Protein AF-A0A3R7GC11-F1 (afdb_monomer_lite)

Sequence (38 aa):
REVKRRTSSFSNTFRNAEPTAAESWLRAFAVCWNRCLS

Secondary structure (DSSP, 8-state):
-HHHHHHHHHHHHTTTS-HHHHHHHHHHHHHHHHHH--

Structure (mmCIF, N/CA/C/O backbone):
data_AF-A0A3R7GC11-F1
#
_entry.id   AF-A0A3R7GC11-F1
#
loop_
_atom_site.group_PDB
_atom_site.id
_atom_site.type_symbol
_atom_site.label_atom_id
_atom_site.label_alt_id
_atom_site.label_comp_id
_atom_site.label_asym_id
_atom_site.label_entity_id
_atom_site.label_seq_id
_atom_site.pdbx_PDB_ins_code
_atom_site.Cartn_x
_atom_site.Cartn_y
_atom_site.Cartn_z
_atom_site.occupancy
_atom_site.B_iso_or_equiv
_atom_site.auth_seq_id
_atom_site.auth_comp_id
_atom_site.auth_asym_id
_atom_site.auth_atom_id
_atom_site.pdbx_PDB_model_num
ATOM 1 N N . ARG A 1 1 ? 3.988 12.836 16.832 1.00 59.72 1 ARG A N 1
ATOM 2 C CA . ARG A 1 1 ? 4.454 13.044 15.430 1.00 59.72 1 ARG A CA 1
ATOM 3 C C . ARG A 1 1 ? 4.474 11.704 14.677 1.00 59.72 1 ARG A C 1
ATOM 5 O O . ARG A 1 1 ? 5.445 11.368 14.016 1.00 59.72 1 ARG A O 1
ATOM 12 N N . GLU A 1 2 ? 3.393 10.938 14.794 1.00 60.88 2 GLU A N 1
ATOM 13 C CA . GLU A 1 2 ? 3.278 9.555 14.308 1.00 60.88 2 GLU A CA 1
ATOM 14 C C . GLU A 1 2 ? 3.079 9.503 12.783 1.00 60.88 2 GLU A C 1
ATOM 16 O O . GLU A 1 2 ? 3.679 8.687 12.088 1.00 60.88 2 GLU A O 1
ATOM 21 N N . VAL A 1 3 ? 2.313 10.467 12.257 1.00 59.22 3 VAL A N 1
ATOM 22 C CA . VAL A 1 3 ? 1.989 10.603 10.829 1.00 59.22 3 VAL A CA 1
ATOM 23 C C . VAL A 1 3 ? 3.255 10.692 9.976 1.00 59.22 3 VAL A C 1
ATOM 25 O O . VAL A 1 3 ? 3.438 9.869 9.089 1.00 59.22 3 VAL A O 1
ATOM 28 N N . LYS A 1 4 ? 4.194 11.595 10.305 1.00 61.03 4 LYS A N 1
ATOM 29 C CA . LYS A 1 4 ? 5.462 11.727 9.561 1.00 61.03 4 LYS A CA 1
ATOM 30 C C . LYS A 1 4 ? 6.274 10.429 9.536 1.00 61.03 4 LYS A C 1
ATOM 32 O O . LYS A 1 4 ? 6.865 10.119 8.511 1.00 61.03 4 LYS A O 1
ATOM 37 N N . ARG A 1 5 ? 6.289 9.661 10.632 1.00 61.66 5 ARG A N 1
ATOM 38 C CA . ARG A 1 5 ? 7.052 8.406 10.711 1.00 61.66 5 ARG A CA 1
ATOM 39 C C . ARG A 1 5 ? 6.459 7.334 9.794 1.00 61.66 5 ARG A C 1
ATOM 41 O O . ARG A 1 5 ? 7.200 6.661 9.084 1.00 61.66 5 ARG A O 1
ATOM 48 N N . ARG A 1 6 ? 5.127 7.231 9.761 1.00 60.28 6 ARG A N 1
ATOM 49 C CA . ARG A 1 6 ? 4.401 6.301 8.882 1.00 60.28 6 ARG A CA 1
ATOM 50 C C . ARG A 1 6 ? 4.549 6.683 7.413 1.00 60.28 6 ARG A C 1
ATOM 52 O O . ARG A 1 6 ? 4.807 5.806 6.596 1.00 60.28 6 ARG A O 1
ATOM 59 N N . THR A 1 7 ? 4.494 7.977 7.091 1.00 60.53 7 THR A N 1
ATOM 60 C CA . THR A 1 7 ? 4.740 8.459 5.726 1.00 60.53 7 THR A CA 1
ATOM 61 C C . THR A 1 7 ? 6.175 8.178 5.283 1.00 60.53 7 THR A C 1
ATOM 63 O O . THR A 1 7 ? 6.368 7.712 4.172 1.00 60.53 7 THR A O 1
ATOM 66 N N . SER A 1 8 ? 7.187 8.366 6.140 1.00 61.75 8 SER A N 1
ATOM 67 C CA . SER A 1 8 ? 8.577 8.048 5.776 1.00 61.75 8 SER A CA 1
ATOM 68 C C . SER A 1 8 ? 8.822 6.553 5.564 1.00 61.75 8 SER A C 1
ATOM 70 O O . SER A 1 8 ? 9.528 6.198 4.625 1.00 61.75 8 SER A O 1
ATOM 72 N N . SER A 1 9 ? 8.235 5.676 6.387 1.00 63.53 9 SER A N 1
ATOM 73 C CA . SER A 1 9 ? 8.299 4.225 6.153 1.00 63.53 9 SER A CA 1
ATOM 74 C C . SER A 1 9 ? 7.594 3.828 4.857 1.00 63.53 9 SER A C 1
ATOM 76 O O . SER A 1 9 ? 8.172 3.085 4.074 1.00 63.53 9 SER A O 1
ATOM 78 N N . PHE A 1 10 ? 6.405 4.375 4.591 1.00 68.56 10 PHE A N 1
ATOM 79 C CA . PHE A 1 10 ? 5.666 4.129 3.352 1.00 68.56 10 PHE A CA 1
ATOM 80 C C . PHE A 1 10 ? 6.460 4.597 2.124 1.00 68.56 10 PHE A C 1
ATOM 82 O O . PHE A 1 10 ? 6.708 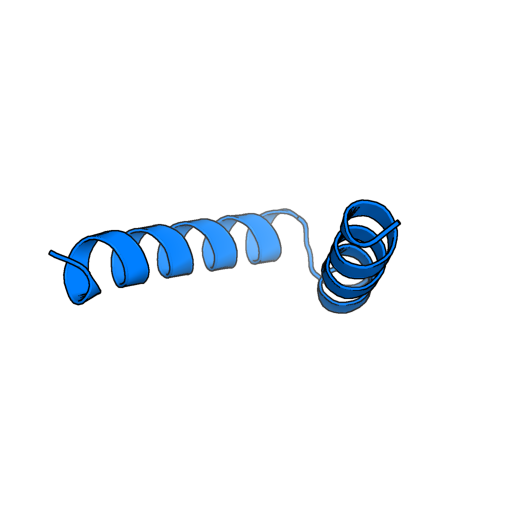3.826 1.202 1.00 68.56 10 PHE A O 1
ATOM 89 N N . SER A 1 11 ? 6.964 5.831 2.150 1.00 69.75 11 SER A N 1
ATOM 90 C CA . SER A 1 11 ? 7.798 6.372 1.077 1.00 69.75 11 SER A CA 1
ATOM 91 C C . SER A 1 11 ? 9.129 5.632 0.917 1.00 69.75 11 SER A C 1
ATOM 93 O O . SER A 1 11 ? 9.660 5.620 -0.184 1.00 69.75 11 SER A O 1
ATOM 95 N N . ASN A 1 12 ? 9.682 5.014 1.969 1.00 72.44 12 ASN A N 1
ATOM 96 C CA . ASN A 1 12 ? 10.864 4.150 1.858 1.00 72.44 12 ASN A CA 1
ATOM 97 C C . ASN A 1 12 ? 10.550 2.843 1.125 1.00 72.44 12 ASN A C 1
ATOM 99 O O . ASN A 1 12 ? 11.321 2.439 0.261 1.00 72.44 12 ASN A O 1
ATOM 103 N N . THR A 1 13 ? 9.435 2.190 1.453 1.00 74.19 13 THR A N 1
ATOM 104 C CA . THR A 1 13 ? 9.036 0.912 0.845 1.00 74.19 13 THR A CA 1
ATOM 105 C C . THR A 1 13 ? 8.788 1.045 -0.657 1.00 74.19 13 THR A C 1
ATOM 107 O O . THR A 1 1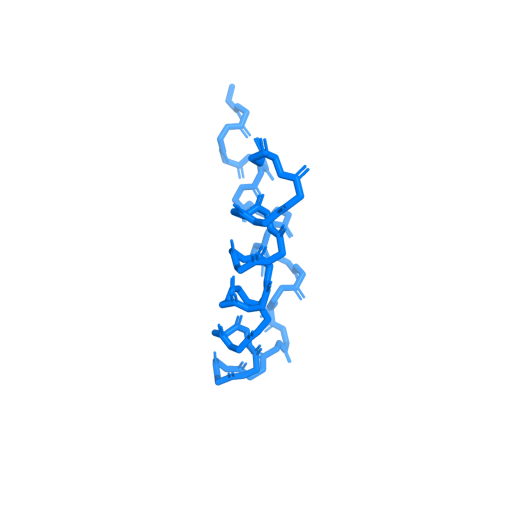3 ? 9.166 0.160 -1.417 1.00 74.19 13 THR A O 1
ATOM 110 N N . PHE A 1 14 ? 8.229 2.175 -1.094 1.00 77.12 14 PHE A N 1
ATOM 111 C CA . PHE A 1 14 ? 7.964 2.453 -2.510 1.00 77.12 14 PHE A CA 1
ATOM 112 C C . PHE A 1 14 ? 9.016 3.347 -3.172 1.00 77.12 14 PHE A C 1
ATOM 114 O O . PHE A 1 14 ? 8.817 3.782 -4.299 1.00 77.12 14 PHE A O 1
ATOM 121 N N . ARG A 1 15 ? 10.149 3.619 -2.510 1.00 79.56 15 ARG A N 1
ATOM 122 C CA . ARG A 1 15 ? 11.165 4.551 -3.030 1.00 79.56 15 ARG A CA 1
ATOM 123 C C . ARG A 1 15 ? 11.731 4.133 -4.390 1.00 79.56 15 ARG A C 1
ATOM 125 O O . ARG A 1 15 ? 12.054 4.998 -5.191 1.00 79.56 15 ARG A O 1
ATOM 132 N N . ASN A 1 16 ? 11.842 2.824 -4.614 1.00 82.44 16 ASN A N 1
ATOM 133 C CA . ASN A 1 16 ? 12.367 2.224 -5.844 1.00 82.44 16 ASN A CA 1
ATOM 134 C C . ASN A 1 16 ? 11.281 1.473 -6.630 1.00 82.44 16 ASN A C 1
ATOM 136 O O . ASN A 1 16 ? 11.596 0.732 -7.557 1.00 82.44 16 ASN A O 1
ATOM 140 N N . ALA A 1 17 ? 10.021 1.579 -6.208 1.00 80.19 17 ALA A N 1
ATOM 141 C CA . ALA A 1 17 ? 8.922 0.942 -6.911 1.00 80.19 17 ALA A CA 1
ATOM 142 C C . ALA A 1 17 ? 8.480 1.856 -8.052 1.00 80.19 17 ALA A C 1
ATOM 144 O O . ALA A 1 17 ? 8.260 3.049 -7.839 1.00 80.19 17 ALA A O 1
ATOM 145 N N . GLU A 1 18 ? 8.310 1.290 -9.245 1.00 86.75 18 GLU A N 1
ATOM 146 C CA . GLU A 1 18 ? 7.715 2.025 -10.357 1.00 86.75 18 GLU A CA 1
ATOM 147 C C . GLU A 1 18 ? 6.318 2.535 -9.963 1.00 86.75 18 GLU A C 1
ATOM 149 O O . GLU A 1 18 ? 5.562 1.794 -9.318 1.00 86.75 18 GLU A O 1
ATOM 154 N N . PRO A 1 19 ? 5.930 3.764 -10.354 1.00 83.25 19 PRO A N 1
ATOM 155 C CA . PRO A 1 19 ? 4.648 4.352 -9.960 1.00 83.25 19 PRO A CA 1
ATOM 156 C C . PRO A 1 19 ? 3.450 3.448 -10.276 1.00 83.25 19 PRO A C 1
ATOM 158 O O . PRO A 1 19 ? 2.541 3.287 -9.463 1.00 83.25 19 PRO A O 1
ATOM 161 N N . THR A 1 20 ? 3.494 2.784 -11.431 1.00 84.75 20 THR A N 1
ATOM 162 C CA . THR A 1 20 ? 2.467 1.846 -11.904 1.00 84.75 20 THR A CA 1
ATOM 163 C C . THR A 1 20 ? 2.387 0.577 -11.051 1.00 84.75 20 THR A C 1
ATOM 165 O O . THR A 1 20 ? 1.295 0.058 -10.795 1.00 84.75 20 THR A O 1
ATOM 168 N N . ALA A 1 21 ? 3.526 0.089 -10.558 1.00 83.88 21 ALA A N 1
ATOM 169 C CA . ALA A 1 21 ? 3.596 -1.057 -9.659 1.00 83.88 21 ALA A CA 1
ATOM 170 C C . ALA A 1 21 ? 3.081 -0.698 -8.256 1.00 83.88 21 ALA A C 1
ATOM 172 O O . ALA A 1 21 ? 2.319 -1.466 -7.664 1.00 83.88 21 ALA A O 1
ATOM 173 N N . ALA A 1 22 ? 3.431 0.489 -7.749 1.00 86.88 22 ALA A N 1
ATOM 174 C CA . ALA A 1 22 ? 2.933 0.989 -6.470 1.00 86.88 22 ALA A CA 1
ATOM 175 C C . ALA A 1 22 ? 1.404 1.174 -6.489 1.00 86.88 22 ALA A C 1
ATOM 177 O O . ALA A 1 22 ? 0.710 0.742 -5.567 1.00 86.88 22 ALA A O 1
ATOM 178 N N . GLU A 1 23 ? 0.864 1.746 -7.568 1.00 88.00 23 GLU A N 1
ATOM 179 C CA . GLU A 1 23 ? -0.579 1.918 -7.757 1.00 88.00 23 GLU A CA 1
ATOM 180 C C . GLU A 1 23 ? -1.318 0.573 -7.820 1.00 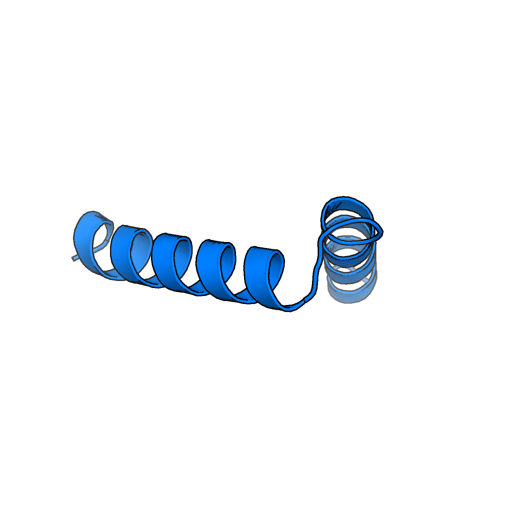88.00 23 GLU A C 1
ATOM 182 O O . GLU A 1 23 ? -2.346 0.388 -7.162 1.00 88.00 23 GLU A O 1
ATOM 187 N N . SER A 1 24 ? -0.770 -0.395 -8.560 1.00 90.00 24 SER A N 1
ATOM 188 C CA . SER A 1 24 ? -1.350 -1.738 -8.673 1.00 90.00 24 SER A CA 1
ATOM 189 C C . SER A 1 24 ? -1.382 -2.461 -7.322 1.00 90.00 24 SER A C 1
ATOM 191 O O . SER A 1 24 ? -2.400 -3.059 -6.965 1.00 90.00 24 SER A O 1
ATOM 193 N N . TRP A 1 25 ? -0.308 -2.351 -6.532 1.00 88.75 25 TRP A N 1
ATOM 194 C CA . TRP A 1 25 ? -0.244 -2.916 -5.183 1.00 88.75 25 TRP A CA 1
ATOM 195 C C . TRP A 1 25 ? -1.279 -2.282 -4.244 1.00 88.75 25 TRP A C 1
ATOM 197 O O . TRP A 1 25 ? -1.995 -3.000 -3.545 1.00 88.75 25 TRP A O 1
ATOM 207 N N . LEU A 1 26 ? -1.423 -0.950 -4.266 1.00 89.06 26 LEU A N 1
ATOM 208 C CA . LEU A 1 26 ? -2.403 -0.237 -3.437 1.00 89.06 26 LEU A CA 1
ATOM 209 C C . LEU A 1 26 ? -3.844 -0.620 -3.781 1.00 89.06 26 LEU A C 1
ATOM 211 O O . LEU A 1 26 ? -4.665 -0.805 -2.881 1.00 89.06 26 LEU A O 1
ATOM 215 N N . ARG A 1 27 ? -4.154 -0.786 -5.071 1.00 89.50 27 ARG A N 1
ATOM 216 C CA . ARG A 1 27 ? -5.472 -1.255 -5.522 1.00 89.50 27 ARG A CA 1
ATOM 217 C C . ARG A 1 27 ? -5.763 -2.673 -5.039 1.00 89.50 27 ARG A C 1
ATOM 219 O O . ARG A 1 27 ? -6.843 -2.916 -4.506 1.00 89.50 27 ARG A O 1
ATOM 226 N N . ALA A 1 28 ? -4.804 -3.589 -5.177 1.00 88.88 28 ALA A N 1
ATOM 227 C CA . ALA A 1 28 ? -4.953 -4.962 -4.699 1.00 88.88 28 ALA A CA 1
ATOM 228 C C . ALA A 1 28 ? -5.139 -5.015 -3.173 1.00 88.88 28 ALA A C 1
ATOM 230 O O . ALA A 1 28 ? -6.023 -5.720 -2.682 1.00 88.88 28 ALA A O 1
ATOM 231 N N . PHE A 1 29 ? -4.366 -4.215 -2.432 1.00 87.31 29 PHE A N 1
ATOM 232 C CA . PHE A 1 2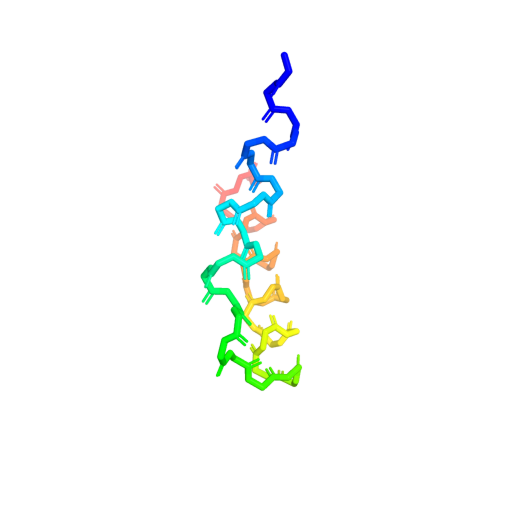9 ? -4.511 -4.073 -0.986 1.00 87.31 29 PHE A CA 1
ATOM 233 C C . PHE A 1 29 ? -5.910 -3.573 -0.605 1.00 87.31 29 PHE A C 1
ATOM 235 O O . PHE A 1 29 ? -6.560 -4.185 0.237 1.00 87.31 29 PHE A O 1
ATOM 242 N N . ALA A 1 30 ? -6.411 -2.518 -1.257 1.00 89.38 30 ALA A N 1
ATOM 243 C CA . ALA A 1 30 ? -7.739 -1.970 -0.986 1.00 89.38 30 ALA A CA 1
ATOM 244 C C . ALA A 1 30 ? -8.866 -2.979 -1.271 1.00 89.38 30 ALA A C 1
ATOM 246 O O . ALA A 1 30 ? -9.809 -3.080 -0.490 1.00 89.38 30 ALA A O 1
ATOM 247 N N . VAL A 1 31 ? -8.762 -3.760 -2.354 1.00 88.88 31 VAL A N 1
ATOM 248 C CA . VAL A 1 31 ? -9.737 -4.821 -2.664 1.00 88.88 31 VAL A CA 1
ATOM 249 C C . VAL A 1 31 ? -9.698 -5.932 -1.617 1.00 88.88 31 VAL A C 1
ATOM 251 O O . VAL A 1 31 ? -10.753 -6.375 -1.173 1.00 88.88 31 VAL A O 1
ATOM 254 N N . CYS A 1 32 ? -8.506 -6.377 -1.214 1.00 87.00 32 CYS A N 1
ATOM 255 C CA . CYS A 1 32 ? -8.347 -7.395 -0.177 1.00 87.00 32 CYS A CA 1
ATOM 256 C C . CYS A 1 32 ? -8.909 -6.905 1.164 1.00 87.00 32 CYS A C 1
ATOM 258 O O . CYS A 1 32 ? -9.697 -7.597 1.797 1.00 87.00 32 CYS A O 1
ATOM 260 N N . TRP A 1 33 ? -8.587 -5.672 1.550 1.00 86.12 33 TRP A N 1
ATOM 261 C CA . TRP A 1 33 ? -9.070 -5.049 2.778 1.00 86.12 33 TRP A CA 1
ATOM 262 C C . TRP A 1 33 ? -10.597 -4.932 2.799 1.00 86.12 33 TRP A C 1
ATOM 264 O O . TRP A 1 33 ? -11.232 -5.385 3.745 1.00 86.12 33 TRP A O 1
ATOM 274 N N . ASN A 1 34 ? -11.199 -4.420 1.722 1.00 83.94 34 ASN A N 1
ATOM 2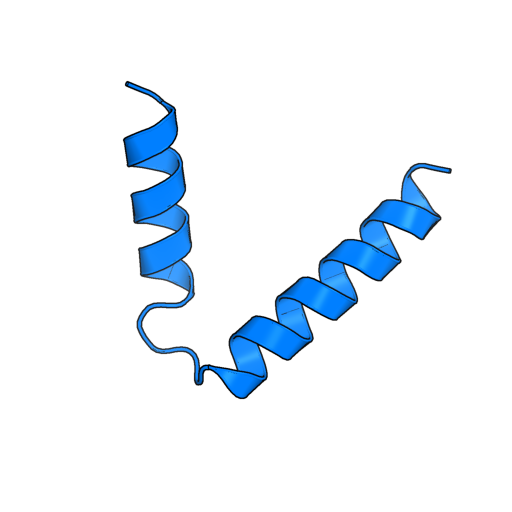75 C CA . ASN A 1 34 ? -12.653 -4.282 1.612 1.00 83.94 34 ASN A CA 1
ATOM 276 C C . ASN A 1 34 ? -13.401 -5.623 1.555 1.00 83.94 34 ASN A C 1
ATOM 278 O O . ASN A 1 34 ? -14.597 -5.642 1.816 1.00 83.94 34 ASN A O 1
ATOM 282 N N . ARG A 1 35 ? -12.728 -6.724 1.196 1.00 77.06 35 ARG A N 1
ATOM 283 C CA . ARG A 1 35 ? -13.316 -8.075 1.162 1.00 77.06 35 ARG A CA 1
ATOM 284 C C . ARG A 1 35 ? -13.079 -8.882 2.436 1.00 77.06 35 ARG A C 1
ATOM 286 O O . ARG A 1 35 ? -13.879 -9.753 2.740 1.00 77.06 35 ARG A O 1
ATOM 293 N N . CYS A 1 36 ? -11.971 -8.649 3.137 1.00 75.75 36 CYS A N 1
ATOM 294 C CA . CYS A 1 36 ? -11.604 -9.395 4.345 1.00 75.75 36 CYS A CA 1
ATOM 295 C C . CYS A 1 36 ? -12.116 -8.744 5.638 1.00 75.75 36 CYS A C 1
ATOM 297 O O . CYS A 1 36 ? -12.113 -9.399 6.674 1.00 75.75 36 CYS A O 1
ATOM 299 N N . LEU A 1 37 ? -12.505 -7.465 5.601 1.00 65.81 37 LEU A N 1
ATOM 300 C CA . LEU A 1 37 ? -13.068 -6.742 6.754 1.00 65.81 37 LEU A CA 1
ATOM 301 C C . LEU A 1 37 ? -14.571 -6.466 6.647 1.00 65.81 37 LEU A C 1
ATOM 303 O O . LEU A 1 37 ? -15.112 -5.782 7.515 1.00 65.81 37 LEU A O 1
ATOM 307 N N . SER A 1 38 ? -15.225 -6.980 5.600 1.00 55.03 38 SER A N 1
ATOM 308 C CA . SER A 1 38 ? -16.683 -7.126 5.520 1.00 55.03 38 SER A CA 1
ATOM 309 C C . SER A 1 38 ? -17.102 -8.470 6.097 1.00 55.03 38 SER A C 1
ATOM 311 O O . SER A 1 38 ? -18.067 -8.497 6.884 1.00 55.03 38 SER A O 1
#

pLDDT: mean 76.55, std 11.44, range [55.03, 90.0]

Foldseek 3Di:
DVVVVVVVVVCVVCVPPDPVRVVVVVVVVVVCCVVVVD

Radius of gyrati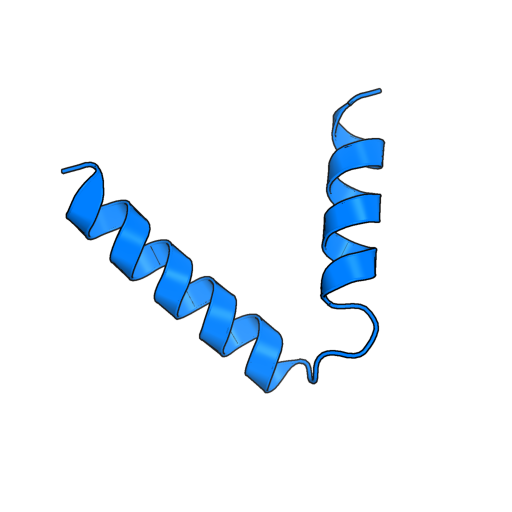on: 12.13 Å; chains: 1; bounding box: 29×22×27 Å